Protein AF-A0A2G3JZL8-F1 (afdb_monomer)

Nearest PDB structures (foldseek):
  6v3k-assembly1_A-2  TM=7.988E-01  e=4.797E-02  Saccharolobus solfataricus P2
  6rwl-assembly1_A  TM=7.387E-01  e=5.810E-02  Simian immunodeficiency virus
  2x78-assembly1_B  TM=5.657E-01  e=4.797E-02  Human spumaretrovirus
  4bac-assembly1_A-2  TM=5.986E-01  e=9.087E-02  Human spumaretrovirus
  8cbr-assembly1_D  TM=4.842E-01  e=4.500E-02  Human immunodeficiency virus 1

Secondary structure (DSSP, 8-state):
----SS--S--------S-EEETTEEE----SS--EEEE---TTTTSHHHHHHHHHTTPEEEEPPTT--TTTHHHHHHHHHHIIIIISS---SSHHHHHHHHHHHHHHHHHT-TT----------

Radius of gyration: 17.76 Å; Cα contacts (8 Å, |Δi|>4): 94; chains: 1; bounding box: 37×41×42 Å

Structure (mmCIF, N/CA/C/O backbone):
data_AF-A0A2G3JZL8-F1
#
_entry.id   AF-A0A2G3JZL8-F1
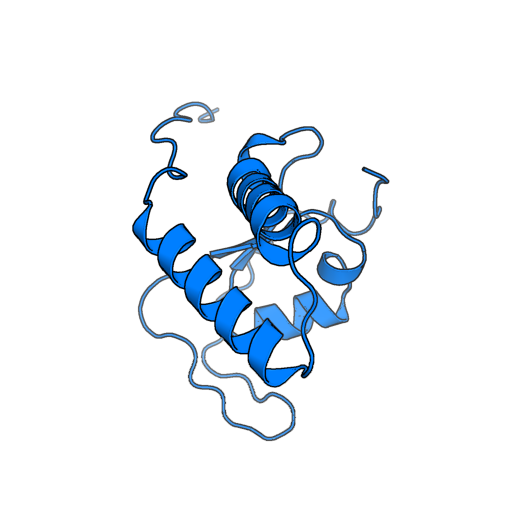#
loop_
_atom_site.group_PDB
_atom_site.id
_atom_site.type_symbol
_atom_site.label_atom_id
_atom_site.label_alt_id
_atom_site.label_comp_id
_atom_site.label_asym_id
_atom_site.label_entity_id
_atom_site.label_seq_id
_atom_site.pdbx_PDB_ins_code
_atom_site.Cartn_x
_atom_site.Cartn_y
_atom_site.Cartn_z
_atom_site.occupancy
_atom_site.B_iso_or_equiv
_atom_site.auth_seq_id
_atom_site.auth_comp_id
_atom_site.auth_asym_id
_atom_site.auth_atom_id
_atom_site.pdbx_PDB_model_num
ATOM 1 N N . MET A 1 1 ? -12.722 12.546 -4.531 1.00 49.38 1 MET A N 1
ATOM 2 C CA . MET A 1 1 ? -13.087 11.207 -4.020 1.00 49.38 1 MET A CA 1
ATOM 3 C C . MET A 1 1 ? -14.579 11.010 -4.214 1.00 49.38 1 MET A C 1
ATOM 5 O O . MET A 1 1 ? -15.342 11.813 -3.693 1.00 49.38 1 MET A O 1
ATOM 9 N N . ARG A 1 2 ? -14.989 10.046 -5.049 1.00 46.22 2 ARG A N 1
ATOM 10 C CA . ARG A 1 2 ? -16.411 9.730 -5.254 1.00 46.22 2 ARG A CA 1
ATOM 11 C C . ARG A 1 2 ? -16.897 8.918 -4.060 1.00 46.22 2 ARG A C 1
ATOM 13 O O . ARG A 1 2 ? -16.185 8.033 -3.601 1.00 46.22 2 ARG A O 1
ATOM 20 N N . ASP A 1 3 ? -18.064 9.284 -3.558 1.00 50.22 3 ASP A N 1
ATOM 21 C CA . ASP A 1 3 ? -18.696 8.649 -2.411 1.00 50.22 3 ASP A CA 1
ATOM 22 C C . ASP A 1 3 ? -19.063 7.207 -2.770 1.00 50.22 3 ASP A C 1
ATOM 24 O O . ASP A 1 3 ? -19.721 6.983 -3.788 1.00 50.22 3 ASP A O 1
ATOM 28 N N . CYS A 1 4 ? -18.603 6.222 -1.997 1.00 53.66 4 CYS A N 1
ATOM 29 C CA . CYS A 1 4 ? -18.964 4.832 -2.272 1.00 53.66 4 CYS A CA 1
ATOM 30 C C . CYS A 1 4 ? -20.371 4.490 -1.758 1.00 53.66 4 CYS A C 1
ATOM 32 O O . CYS A 1 4 ? -20.861 3.411 -2.071 1.00 53.66 4 CYS A O 1
ATOM 34 N N . GLY A 1 5 ? -21.011 5.355 -0.952 1.00 53.62 5 GLY A N 1
ATOM 35 C CA . GLY A 1 5 ? -22.341 5.131 -0.356 1.00 53.62 5 GLY A CA 1
ATOM 36 C C . GLY A 1 5 ? -22.441 3.931 0.605 1.00 53.62 5 GLY A C 1
ATOM 37 O O . GLY A 1 5 ? -23.437 3.780 1.301 1.00 53.62 5 GLY A O 1
ATOM 38 N N . LEU A 1 6 ? -21.409 3.083 0.667 1.00 54.06 6 LEU A N 1
ATOM 39 C CA . LEU A 1 6 ? -21.327 1.849 1.453 1.00 54.06 6 LEU A CA 1
ATOM 40 C C . LEU A 1 6 ? -20.612 2.027 2.805 1.00 54.06 6 LEU A C 1
ATOM 42 O O . LEU A 1 6 ? -20.569 1.085 3.598 1.00 54.06 6 LEU A O 1
ATOM 46 N N . CYS A 1 7 ? -20.017 3.197 3.064 1.00 51.91 7 CYS A N 1
ATOM 47 C CA . CYS A 1 7 ? -19.122 3.427 4.204 1.00 51.91 7 CYS A CA 1
ATOM 48 C C . CYS A 1 7 ? -19.727 4.221 5.376 1.00 51.91 7 CYS A C 1
ATOM 50 O O . CYS A 1 7 ? -19.045 4.360 6.385 1.00 51.91 7 CYS A O 1
ATOM 52 N N . ASP A 1 8 ? -20.973 4.705 5.291 1.00 50.75 8 ASP A N 1
ATOM 53 C CA . ASP A 1 8 ? -21.637 5.430 6.399 1.00 50.75 8 ASP A CA 1
ATOM 54 C C . ASP A 1 8 ? -22.219 4.503 7.486 1.00 50.75 8 ASP A C 1
ATOM 56 O O . ASP A 1 8 ? -22.862 4.954 8.433 1.00 50.75 8 ASP A O 1
ATOM 60 N N . VAL A 1 9 ? -21.969 3.194 7.395 1.00 42.69 9 VAL A N 1
ATOM 61 C CA . VAL A 1 9 ? -22.259 2.263 8.490 1.00 42.69 9 VAL A CA 1
ATOM 62 C C . VAL A 1 9 ? -21.215 2.442 9.590 1.00 42.69 9 VAL A C 1
ATOM 64 O O . VAL A 1 9 ? -20.041 2.120 9.407 1.00 42.69 9 VAL A O 1
ATOM 67 N N . GLY A 1 10 ? -21.674 3.018 10.703 1.00 39.41 10 GLY A N 1
ATOM 68 C CA . GLY A 1 10 ? -20.895 3.360 11.887 1.00 39.41 10 GLY A CA 1
ATOM 69 C C . GLY A 1 10 ? -20.017 2.231 12.421 1.00 39.41 10 GLY A C 1
ATOM 70 O O . GLY A 1 10 ? -20.219 1.061 12.102 1.00 39.41 10 GLY A O 1
ATOM 71 N N . SER A 1 11 ? -19.025 2.647 13.215 1.0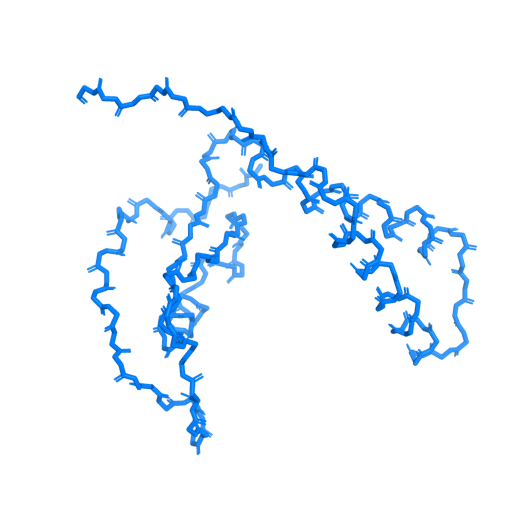0 41.59 11 SER A N 1
ATOM 72 C CA . SER A 1 11 ? -18.090 1.841 14.004 1.00 41.59 11 SER A CA 1
ATOM 73 C C . SER A 1 11 ? -18.431 0.353 14.023 1.00 41.59 11 SER A C 1
ATOM 75 O O . SER A 1 11 ? -19.343 -0.078 14.725 1.00 41.59 11 SER A O 1
ATOM 77 N N . ASN A 1 12 ? -17.683 -0.431 13.243 1.00 42.00 12 ASN A N 1
ATOM 78 C CA . ASN A 1 12 ? -17.701 -1.883 13.346 1.00 42.00 12 ASN A CA 1
ATOM 79 C C . ASN A 1 12 ? -17.118 -2.258 14.716 1.00 42.00 12 ASN A C 1
ATOM 81 O O . ASN A 1 12 ? -15.926 -2.528 14.841 1.00 42.00 12 ASN A O 1
ATOM 85 N N . ASP A 1 13 ? -17.975 -2.293 15.731 1.00 37.91 13 ASP A N 1
ATOM 86 C CA . ASP A 1 13 ? -17.714 -2.845 17.062 1.00 37.91 13 ASP A CA 1
ATOM 87 C C . ASP A 1 13 ? -17.760 -4.388 16.995 1.00 37.91 13 ASP A C 1
ATOM 89 O O . ASP A 1 13 ? -18.420 -5.090 17.766 1.00 37.91 13 ASP A O 1
ATOM 93 N N . ALA A 1 14 ? -17.117 -4.938 15.959 1.00 40.16 14 ALA A N 1
ATOM 94 C CA . ALA A 1 14 ? -17.018 -6.365 15.736 1.00 40.16 14 ALA A CA 1
ATOM 95 C C . ALA A 1 14 ? -16.029 -6.910 16.764 1.00 40.16 14 ALA A C 1
ATOM 97 O O . ALA A 1 14 ? -14.817 -6.763 16.614 1.00 40.16 14 ALA A O 1
ATOM 98 N N . ARG A 1 15 ? -16.565 -7.515 17.830 1.00 39.66 15 ARG A N 1
ATOM 99 C CA . ARG A 1 15 ? -15.789 -8.291 18.803 1.00 39.66 15 ARG A CA 1
ATOM 100 C C . ARG A 1 15 ? -14.822 -9.196 18.043 1.00 39.66 15 ARG A C 1
ATOM 102 O O . ARG A 1 15 ? -15.262 -10.021 17.246 1.00 39.66 15 ARG A O 1
ATOM 109 N N . VAL A 1 16 ? -13.528 -9.008 18.300 1.00 45.66 16 VAL A N 1
ATOM 110 C CA . VAL A 1 16 ? -12.423 -9.801 17.756 1.00 45.66 16 VAL A CA 1
ATOM 111 C C . VAL A 1 16 ? -12.727 -11.283 17.980 1.00 45.66 16 VAL A C 1
ATOM 113 O O . VAL A 1 16 ? -12.623 -11.794 19.096 1.00 45.66 16 VAL A O 1
ATOM 116 N N . GLY A 1 17 ? -13.163 -11.961 16.919 1.00 45.09 17 GLY A N 1
ATOM 117 C CA . GLY A 1 17 ? -13.309 -13.407 16.891 1.00 45.09 17 GLY A CA 1
ATOM 118 C C . GLY A 1 17 ? -11.921 -14.025 16.819 1.00 45.09 17 GLY A C 1
ATOM 119 O O . GLY A 1 17 ? -11.181 -13.792 15.868 1.00 45.09 17 GLY A O 1
ATOM 120 N N . GLN A 1 18 ? -11.550 -14.768 17.857 1.00 48.94 18 GLN A N 1
ATOM 121 C CA . GLN A 1 18 ? -10.324 -15.556 17.885 1.00 48.94 18 GLN A CA 1
ATOM 122 C C . GLN A 1 18 ? -10.518 -16.745 16.933 1.00 48.94 18 GLN A C 1
ATOM 124 O O . GLN A 1 18 ? -11.461 -17.508 17.117 1.00 48.94 18 GLN A O 1
ATOM 129 N N . SER A 1 19 ? -9.635 -16.901 15.945 1.00 49.88 19 SER A N 1
ATOM 130 C CA . SER A 1 19 ? -9.640 -17.933 14.889 1.00 49.88 19 SER A CA 1
ATOM 131 C C . SER A 1 19 ? -10.690 -17.773 13.771 1.00 49.88 19 SER A C 1
ATOM 133 O O . SER A 1 19 ? -11.897 -17.724 13.998 1.00 49.88 19 SER A O 1
ATOM 135 N N . GLY A 1 20 ? -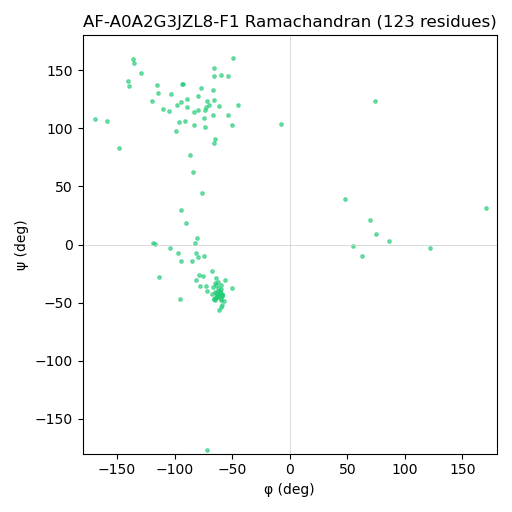10.198 -17.724 12.529 1.00 50.03 20 GLY A N 1
ATOM 136 C CA . GLY A 1 20 ? -10.984 -17.747 11.299 1.00 50.03 20 GLY A CA 1
ATOM 137 C C . GLY A 1 20 ? -10.283 -18.612 10.251 1.00 50.03 20 GLY A C 1
ATOM 138 O O . GLY A 1 20 ? -9.057 -18.606 10.151 1.00 50.03 20 GLY A O 1
ATOM 139 N N . VAL A 1 21 ? -11.054 -19.385 9.487 1.00 45.22 21 VAL A N 1
ATOM 140 C CA . VAL A 1 21 ? -10.547 -20.234 8.398 1.00 45.22 21 VAL A CA 1
ATOM 141 C C . VAL A 1 21 ? -10.747 -19.495 7.077 1.00 45.22 21 VAL A C 1
ATOM 143 O O . VAL A 1 21 ? -11.886 -19.205 6.711 1.00 45.22 21 VAL A O 1
ATOM 146 N N . VAL A 1 22 ? -9.662 -19.219 6.347 1.00 50.69 22 VAL A N 1
ATOM 147 C CA . VAL A 1 22 ? -9.710 -18.610 5.005 1.00 50.69 22 VAL A CA 1
ATOM 148 C C . VAL A 1 22 ? -9.290 -19.666 3.989 1.00 50.69 22 VAL A C 1
ATOM 150 O O . VAL A 1 22 ? -8.171 -20.167 4.053 1.00 50.69 22 VAL A O 1
ATOM 153 N N . GLU A 1 23 ? -10.194 -20.045 3.079 1.00 48.47 23 GLU A N 1
ATOM 154 C CA . GLU A 1 23 ? -9.923 -21.019 2.000 1.00 48.47 23 GLU A CA 1
ATOM 155 C C . GLU A 1 23 ? -9.231 -22.317 2.479 1.00 48.47 23 GLU A C 1
ATOM 157 O O . GLU A 1 23 ? -8.331 -22.850 1.830 1.00 48.47 23 GLU A O 1
ATOM 162 N N . GLY A 1 24 ? -9.624 -22.828 3.652 1.00 47.69 24 GLY A N 1
ATOM 163 C CA . GLY A 1 24 ? -9.085 -24.075 4.209 1.00 47.69 24 GLY A CA 1
ATOM 164 C C . GLY A 1 24 ? -7.669 -23.979 4.792 1.00 47.69 24 GLY A C 1
ATOM 165 O O . GLY A 1 24 ? -7.093 -25.011 5.129 1.00 47.69 24 GLY A O 1
ATOM 166 N N . ARG A 1 25 ? -7.102 -22.774 4.933 1.00 48.72 25 ARG A N 1
ATOM 167 C CA . ARG A 1 25 ? -5.850 -22.538 5.664 1.00 48.72 25 ARG A CA 1
ATOM 168 C C . ARG A 1 25 ? -6.146 -21.937 7.032 1.00 48.72 25 ARG A C 1
ATOM 170 O O . ARG A 1 25 ? -6.889 -20.962 7.148 1.00 48.72 25 ARG A O 1
ATOM 177 N N . GLU A 1 26 ? -5.560 -22.537 8.062 1.00 51.59 26 GLU A N 1
ATOM 178 C CA . GLU A 1 26 ? -5.563 -21.989 9.413 1.00 51.59 26 GLU A CA 1
ATOM 179 C C . GLU A 1 26 ? -4.666 -20.752 9.429 1.00 51.59 26 GLU A C 1
ATOM 181 O O . GLU A 1 26 ? -3.490 -20.809 9.064 1.00 51.59 26 GLU A O 1
ATOM 186 N N . VAL A 1 27 ? -5.249 -19.612 9.777 1.00 53.88 27 VAL A N 1
ATOM 187 C CA . VAL A 1 27 ? -4.517 -18.359 9.893 1.00 53.88 27 VAL A CA 1
ATOM 188 C C . VAL A 1 27 ? -4.336 -18.065 11.374 1.00 53.88 27 VAL A C 1
ATOM 190 O O . VAL A 1 27 ? -5.306 -17.797 12.083 1.00 53.88 27 VAL A O 1
ATOM 193 N N . GLU A 1 28 ? -3.087 -18.066 11.839 1.00 53.28 28 GLU A N 1
ATOM 194 C CA . GLU A 1 28 ? -2.762 -17.522 13.156 1.00 53.28 28 GLU A CA 1
ATOM 195 C C . GLU A 1 28 ? -2.997 -16.006 13.153 1.00 53.28 28 GLU A C 1
ATOM 197 O O . GLU A 1 28 ? -2.297 -15.233 12.498 1.00 53.28 28 GLU A O 1
ATOM 202 N N . THR A 1 29 ? -4.014 -15.570 13.892 1.00 54.69 29 THR A N 1
ATOM 203 C CA . THR A 1 29 ? -4.289 -14.151 14.134 1.00 54.69 29 THR A CA 1
ATOM 204 C C . THR A 1 29 ? -3.170 -13.550 14.982 1.00 54.69 29 THR A C 1
ATOM 206 O O . THR A 1 29 ? -2.806 -14.130 16.010 1.00 54.69 29 THR A O 1
ATOM 209 N N . ALA A 1 30 ? -2.649 -12.383 14.591 1.00 54.38 30 ALA A N 1
ATOM 210 C CA . ALA A 1 30 ? -1.599 -11.683 15.328 1.00 54.38 30 ALA A CA 1
ATOM 211 C C . ALA A 1 30 ? -2.010 -11.476 16.798 1.00 54.38 30 ALA A C 1
ATOM 213 O O . ALA A 1 30 ? -2.944 -10.742 17.118 1.00 54.38 30 ALA A O 1
ATOM 214 N N . LYS A 1 31 ? -1.320 -12.168 17.706 1.00 45.44 31 LYS A N 1
ATOM 215 C CA . LYS A 1 31 ? -1.613 -12.166 19.139 1.00 45.44 31 LYS A CA 1
ATOM 216 C C . LYS A 1 31 ? -0.952 -10.938 19.779 1.00 45.44 31 LYS A C 1
ATOM 218 O O . LYS A 1 31 ? 0.271 -10.875 19.837 1.00 45.44 31 LYS A O 1
ATOM 223 N N . GLY A 1 32 ? -1.742 -9.988 20.288 1.00 49.12 32 GLY A N 1
ATOM 224 C CA . GLY A 1 32 ? -1.274 -9.049 21.325 1.00 49.12 32 GLY A CA 1
ATOM 225 C C . GLY A 1 32 ? -1.326 -7.543 21.045 1.00 49.12 32 GLY A C 1
ATOM 226 O O . GLY A 1 32 ? -1.048 -6.776 21.959 1.00 49.12 32 GLY A O 1
ATOM 227 N N . ALA A 1 33 ? -1.732 -7.086 19.864 1.00 55.25 33 ALA A N 1
ATOM 228 C CA . ALA A 1 33 ? -2.052 -5.676 19.633 1.00 55.25 33 ALA A CA 1
ATOM 229 C C . ALA A 1 33 ? -3.296 -5.596 18.753 1.00 55.25 33 ALA A C 1
ATOM 231 O O . ALA A 1 33 ? -3.410 -6.348 17.787 1.00 55.25 33 ALA A O 1
ATOM 232 N N . GLU A 1 34 ? -4.236 -4.715 19.087 1.00 73.06 34 GLU A N 1
ATOM 233 C CA . GLU A 1 34 ? -5.386 -4.439 18.229 1.00 73.06 34 GLU A CA 1
ATOM 234 C C . GLU A 1 34 ? -4.877 -3.791 16.931 1.00 73.06 34 GLU A C 1
ATOM 236 O O . GLU A 1 34 ? -4.673 -2.579 16.860 1.00 73.06 34 GLU A O 1
ATOM 241 N N . LEU A 1 35 ? -4.576 -4.614 15.922 1.00 81.06 35 LEU A N 1
ATOM 242 C CA . LEU A 1 35 ? -4.002 -4.147 14.668 1.00 81.06 35 LEU A CA 1
ATOM 243 C C . LEU A 1 35 ? -5.080 -3.409 13.872 1.00 81.06 35 LEU A C 1
ATOM 245 O O . LEU A 1 35 ? -6.110 -3.976 13.492 1.00 81.06 35 LEU A O 1
ATOM 249 N N . ILE A 1 36 ? -4.827 -2.125 13.627 1.00 84.19 36 ILE A N 1
ATOM 250 C CA . ILE A 1 36 ? -5.703 -1.270 12.834 1.00 84.19 36 ILE A CA 1
ATOM 251 C C . ILE A 1 36 ? -5.196 -1.263 11.395 1.00 84.19 36 ILE A C 1
ATOM 253 O O . ILE A 1 36 ? -4.064 -0.864 11.126 1.00 84.19 36 ILE A O 1
ATOM 257 N N . LEU A 1 37 ? -6.058 -1.661 10.464 1.00 85.50 37 LEU A N 1
ATOM 258 C CA . LEU A 1 37 ? -5.834 -1.491 9.037 1.00 85.50 37 LEU A CA 1
ATOM 259 C C . LEU A 1 37 ? -6.441 -0.159 8.603 1.00 85.50 37 LEU A C 1
ATOM 261 O O . LEU A 1 37 ? -7.664 -0.038 8.518 1.00 85.50 37 LEU A O 1
ATOM 265 N N . HIS A 1 38 ? -5.593 0.833 8.339 1.00 86.62 38 HIS A N 1
ATOM 266 C CA . HIS A 1 38 ? -6.042 2.110 7.799 1.00 86.62 38 HIS A CA 1
ATOM 267 C C . HIS A 1 38 ? -6.062 2.073 6.263 1.00 86.62 38 HIS A C 1
ATOM 269 O O . HIS A 1 38 ? -5.049 1.746 5.645 1.00 86.62 38 HIS A O 1
ATOM 275 N N . SER A 1 39 ? -7.200 2.392 5.644 1.00 84.12 39 SER A N 1
ATOM 276 C CA . SER A 1 39 ? -7.342 2.467 4.183 1.00 84.12 39 SER A CA 1
ATOM 277 C C . SER A 1 39 ? -8.121 3.706 3.752 1.00 84.12 39 SER A C 1
ATOM 279 O O . SER A 1 39 ? -8.911 4.261 4.514 1.00 84.12 39 SER A O 1
ATOM 281 N N . ASP A 1 40 ? -7.971 4.105 2.492 1.00 81.88 40 ASP A N 1
ATOM 282 C CA . ASP A 1 40 ? -8.875 5.087 1.899 1.00 81.88 40 ASP A CA 1
ATOM 283 C C . ASP A 1 40 ? -10.277 4.481 1.640 1.00 81.88 40 ASP A C 1
ATOM 285 O O . ASP A 1 40 ? -10.572 3.327 1.978 1.00 81.88 40 ASP A O 1
ATOM 289 N N . ARG A 1 41 ? -11.164 5.283 1.036 1.00 82.31 41 ARG A N 1
ATOM 290 C CA . ARG A 1 41 ? -12.529 4.882 0.645 1.00 82.31 41 ARG A CA 1
ATOM 291 C C . ARG A 1 41 ? -12.631 4.407 -0.809 1.00 82.31 41 ARG A C 1
ATOM 293 O O . ARG A 1 41 ? -13.655 4.605 -1.466 1.00 82.31 41 ARG A O 1
ATOM 300 N N . GLY A 1 42 ? -11.562 3.834 -1.356 1.00 82.75 42 GLY A N 1
ATOM 301 C CA . GLY A 1 42 ? -11.587 3.218 -2.676 1.00 82.75 42 GLY A CA 1
ATOM 302 C C . GLY A 1 42 ? -12.609 2.079 -2.740 1.00 82.75 42 GLY A C 1
ATOM 303 O O . GLY A 1 42 ? -12.807 1.342 -1.776 1.00 82.75 42 GLY A O 1
ATOM 304 N N . SER A 1 43 ? -13.250 1.890 -3.897 1.00 85.88 43 SER A N 1
ATOM 305 C CA . SER A 1 43 ? -14.303 0.875 -4.079 1.00 85.88 43 SER A CA 1
ATOM 306 C C . SER A 1 43 ? -13.857 -0.550 -3.725 1.00 85.88 43 SER A C 1
ATOM 308 O O . SER A 1 43 ? -14.667 -1.343 -3.250 1.00 85.88 43 SER A O 1
ATOM 310 N N . GLN A 1 44 ? -12.572 -0.866 -3.910 1.00 87.56 44 GLN A N 1
ATOM 311 C CA . GLN A 1 44 ? -11.984 -2.148 -3.518 1.00 87.56 44 GLN A CA 1
ATOM 312 C C . GLN A 1 44 ? -12.015 -2.340 -1.995 1.00 87.56 44 GLN A C 1
ATOM 314 O O . GLN A 1 44 ? -12.490 -3.371 -1.517 1.00 87.56 44 GLN A O 1
ATOM 319 N N . TYR A 1 45 ? -11.589 -1.326 -1.238 1.00 85.69 45 TYR A N 1
ATOM 320 C CA . TYR A 1 45 ? -11.515 -1.363 0.225 1.00 85.69 45 TYR A CA 1
ATOM 321 C C . TYR A 1 45 ? -12.887 -1.231 0.894 1.00 85.69 45 TYR A C 1
ATOM 323 O O . TYR A 1 45 ? -13.116 -1.777 1.971 1.00 85.69 45 TYR A O 1
ATOM 331 N N . CYS A 1 46 ? -13.838 -0.571 0.231 1.00 84.44 46 CYS A N 1
ATOM 332 C CA . CYS A 1 46 ? -15.225 -0.488 0.688 1.00 84.44 46 CYS A CA 1
ATOM 333 C C . CYS A 1 46 ? -16.071 -1.722 0.334 1.00 84.44 46 CYS A C 1
ATOM 335 O O . CYS A 1 46 ? -17.215 -1.819 0.782 1.00 84.44 46 CYS A O 1
ATOM 337 N N . SER A 1 47 ? -15.546 -2.662 -0.458 1.00 86.94 47 SER A N 1
ATOM 338 C CA . SER A 1 47 ? -16.295 -3.854 -0.860 1.00 86.94 47 SER A CA 1
ATOM 339 C C . SER A 1 47 ? -16.609 -4.768 0.332 1.00 86.94 47 SER A C 1
ATOM 341 O O . SER A 1 47 ? -15.811 -4.922 1.261 1.00 86.94 47 SER A O 1
ATOM 343 N N . GLN A 1 48 ? -17.777 -5.416 0.298 1.00 86.69 48 GLN A N 1
ATOM 344 C CA . GLN A 1 48 ? -18.187 -6.354 1.350 1.00 86.69 48 GLN A CA 1
ATOM 345 C C . GLN A 1 48 ? -17.213 -7.531 1.474 1.00 86.69 48 GLN A C 1
ATOM 347 O O . GLN A 1 48 ? -16.855 -7.904 2.587 1.00 86.69 48 GLN A O 1
ATOM 352 N N . GLY A 1 49 ? -16.742 -8.068 0.342 1.00 88.75 49 GLY A N 1
ATOM 353 C CA . GLY A 1 49 ? -15.781 -9.173 0.322 1.00 88.75 49 GLY A CA 1
ATOM 354 C C . GLY A 1 49 ? -14.465 -8.816 1.012 1.00 88.75 49 GLY A C 1
ATOM 355 O O . GLY A 1 49 ? -13.975 -9.589 1.830 1.00 88.75 49 GLY A O 1
ATOM 356 N N . TYR A 1 50 ? -13.936 -7.613 0.766 1.00 86.62 50 TYR A N 1
ATOM 357 C CA . TYR A 1 50 ? -12.725 -7.145 1.437 1.00 86.62 50 TYR A CA 1
ATOM 358 C C . TYR A 1 50 ? -12.934 -6.964 2.945 1.00 86.62 50 TYR A C 1
ATOM 360 O O . TYR A 1 50 ? -12.135 -7.444 3.743 1.00 86.62 50 TYR A O 1
ATOM 368 N N . ARG A 1 51 ? -14.039 -6.332 3.361 1.00 85.25 51 ARG A N 1
ATOM 369 C CA . ARG A 1 51 ? -14.352 -6.146 4.789 1.00 85.25 51 ARG A CA 1
ATOM 370 C C . ARG A 1 51 ? -14.539 -7.476 5.519 1.00 85.25 51 ARG A C 1
ATOM 372 O O . ARG A 1 51 ? -14.066 -7.613 6.644 1.00 85.25 51 ARG A O 1
ATOM 379 N N . ALA A 1 52 ? -15.200 -8.443 4.882 1.00 85.81 52 ALA A N 1
ATOM 380 C CA . ALA A 1 52 ? -15.374 -9.786 5.423 1.00 85.81 52 ALA A CA 1
ATOM 381 C C . ALA A 1 52 ? -14.025 -10.495 5.591 1.00 85.81 52 ALA A C 1
ATOM 383 O O . ALA A 1 52 ? -13.766 -11.052 6.653 1.00 85.81 52 ALA A O 1
ATOM 384 N N . LEU A 1 53 ? -13.149 -10.409 4.586 1.00 87.00 53 LEU A N 1
ATOM 385 C CA . LEU A 1 53 ? -11.801 -10.967 4.652 1.00 87.00 53 LEU A CA 1
ATOM 386 C C . LEU A 1 53 ? -11.015 -10.365 5.822 1.00 87.00 53 LEU A C 1
ATOM 388 O O . LEU A 1 53 ? -10.518 -11.093 6.668 1.00 87.00 53 LEU A O 1
ATOM 392 N N . VAL A 1 54 ? -10.953 -9.038 5.923 1.00 86.56 54 VAL A N 1
ATOM 393 C CA . VAL A 1 54 ? -10.185 -8.354 6.976 1.00 86.56 54 VAL A CA 1
ATOM 394 C C . VAL A 1 54 ? -10.712 -8.684 8.381 1.00 86.56 54 VAL A C 1
ATOM 396 O O . VAL A 1 54 ? -9.919 -8.893 9.301 1.00 86.56 54 VAL A O 1
ATOM 399 N N . ALA A 1 55 ? -12.032 -8.815 8.540 1.00 82.81 55 ALA A N 1
ATOM 400 C CA . ALA A 1 55 ? -12.641 -9.252 9.795 1.00 82.81 55 ALA A CA 1
ATOM 401 C C . ALA A 1 55 ? -12.255 -10.695 10.172 1.00 82.81 55 ALA A C 1
ATOM 403 O O . ALA A 1 55 ? -12.049 -10.970 11.352 1.00 82.81 55 ALA A O 1
ATOM 404 N N . GLN A 1 56 ? -12.095 -11.600 9.196 1.00 84.31 56 GLN A N 1
ATOM 405 C CA . GLN A 1 56 ? -11.625 -12.974 9.443 1.00 84.31 56 GLN A CA 1
ATOM 406 C C . GLN A 1 56 ? -10.191 -13.015 9.990 1.00 84.31 56 GLN A C 1
ATOM 408 O O . GLN A 1 56 ? -9.861 -13.917 10.753 1.00 84.31 56 GLN A O 1
ATOM 413 N N . PHE A 1 57 ? -9.357 -12.024 9.657 1.00 83.62 57 PHE A N 1
ATOM 414 C CA . PHE A 1 57 ? -8.012 -11.864 10.225 1.00 83.62 57 PHE A CA 1
ATOM 415 C C . PHE A 1 57 ? -8.005 -11.167 11.599 1.00 83.62 57 PHE A C 1
ATOM 417 O O . PHE A 1 57 ? -6.934 -10.939 12.161 1.00 83.62 57 PHE A O 1
ATOM 424 N N . GLY A 1 58 ? -9.172 -10.806 12.148 1.00 82.06 58 GLY A N 1
ATOM 425 C CA . GLY A 1 58 ? -9.282 -10.107 13.433 1.00 82.06 58 GLY A CA 1
ATOM 426 C C . GLY A 1 58 ? -8.779 -8.660 13.398 1.00 82.06 58 GLY A C 1
ATOM 427 O O . GLY A 1 58 ? -8.429 -8.107 14.437 1.00 82.06 58 GLY A O 1
ATOM 428 N N . LEU A 1 59 ? -8.715 -8.047 12.213 1.00 83.94 59 LEU A N 1
ATOM 429 C CA . LEU A 1 59 ? -8.203 -6.691 12.026 1.00 83.94 59 LEU A CA 1
ATOM 430 C C . LEU A 1 59 ? -9.330 -5.660 12.092 1.00 83.94 59 LEU A C 1
ATOM 432 O O . LEU A 1 59 ? -10.392 -5.836 11.485 1.00 83.94 59 LEU A O 1
ATOM 436 N N . ARG A 1 60 ? -9.076 -4.531 12.760 1.00 82.12 60 ARG A N 1
ATOM 437 C CA . ARG A 1 60 ? -10.021 -3.409 12.783 1.00 82.12 60 ARG A CA 1
ATOM 438 C C . ARG A 1 60 ? -9.747 -2.480 11.608 1.00 82.12 60 ARG A C 1
ATOM 440 O O . ARG A 1 60 ? -8.679 -1.883 11.524 1.00 82.12 60 ARG A O 1
ATOM 447 N N . VAL A 1 61 ? -10.716 -2.321 10.710 1.00 82.00 61 VAL A N 1
ATOM 448 C CA . VAL A 1 61 ? -10.602 -1.363 9.601 1.00 82.00 61 VAL A CA 1
ATOM 449 C C . VAL A 1 61 ? -10.921 0.044 10.095 1.00 82.00 61 VAL A C 1
ATOM 451 O O . VAL A 1 61 ? -11.982 0.274 10.672 1.00 82.00 61 VAL A O 1
ATOM 454 N N . SER A 1 62 ? -10.024 0.987 9.821 1.00 82.62 62 SER A N 1
ATOM 455 C CA . SER A 1 62 ? -10.260 2.425 9.942 1.00 82.62 62 SER A CA 1
ATOM 456 C C . SER A 1 62 ? -10.189 3.036 8.546 1.00 82.62 62 SER A C 1
ATOM 458 O O . SER A 1 62 ? -9.261 2.748 7.796 1.00 82.62 62 SER A O 1
ATOM 460 N N . MET A 1 63 ? -11.178 3.843 8.167 1.00 82.56 63 MET A N 1
ATOM 461 C CA . MET A 1 63 ? -11.175 4.534 6.876 1.00 82.56 63 MET A CA 1
ATOM 462 C C . MET A 1 63 ? -11.103 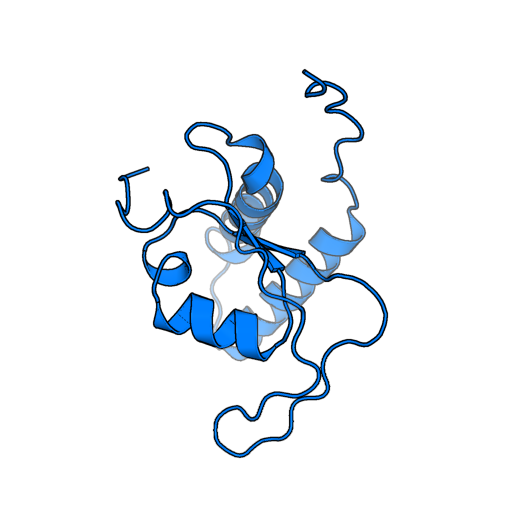6.037 7.088 1.00 82.56 63 MET A C 1
ATOM 464 O O . MET A 1 63 ? -11.828 6.562 7.938 1.00 82.56 63 MET A O 1
ATOM 468 N N . SER A 1 64 ? -10.288 6.728 6.286 1.00 71.38 64 SER A N 1
ATOM 469 C CA . SER A 1 64 ? -10.123 8.183 6.391 1.00 71.38 64 SER A CA 1
ATOM 470 C C . SER A 1 64 ? -11.477 8.900 6.322 1.00 71.38 64 SER A C 1
ATOM 472 O O . SER A 1 64 ? -12.409 8.476 5.613 1.00 71.38 64 SER A O 1
ATOM 474 N N . ARG A 1 65 ? -11.618 9.999 7.070 1.00 68.81 65 ARG A N 1
ATOM 475 C CA . ARG A 1 65 ? -12.817 10.845 6.996 1.00 68.81 65 ARG A CA 1
ATOM 476 C C . ARG A 1 65 ? -12.905 11.505 5.625 1.00 68.81 65 ARG A C 1
ATOM 478 O O . ARG A 1 65 ? -11.909 11.765 4.953 1.00 68.81 65 ARG A O 1
ATOM 485 N N . ARG A 1 66 ? -14.129 11.802 5.188 1.00 64.88 66 ARG A N 1
ATOM 486 C CA . ARG A 1 66 ? -14.331 12.553 3.948 1.00 64.88 66 ARG A CA 1
ATOM 487 C C . ARG A 1 66 ? -13.675 13.931 4.094 1.00 64.88 66 ARG A C 1
ATOM 489 O O . ARG A 1 66 ? -14.074 14.702 4.956 1.00 64.88 66 ARG A O 1
ATOM 496 N N . GLY A 1 67 ? -12.703 14.224 3.232 1.00 62.38 67 GLY A N 1
ATOM 497 C CA . GLY A 1 67 ? -11.969 15.493 3.250 1.00 62.38 67 GLY A CA 1
ATOM 498 C C . GLY A 1 67 ? -10.763 15.530 4.193 1.00 62.38 67 GLY A C 1
ATOM 499 O O . GLY A 1 67 ? -10.123 16.572 4.266 1.00 62.38 67 GLY A O 1
ATOM 500 N N . ASP A 1 68 ? -10.429 14.423 4.861 1.00 66.94 68 ASP A N 1
ATOM 501 C CA . ASP A 1 68 ? -9.220 14.312 5.677 1.00 66.94 68 ASP A CA 1
ATOM 502 C C . ASP A 1 68 ? -8.119 13.597 4.884 1.00 66.94 68 ASP A C 1
ATOM 504 O O . ASP A 1 68 ? -8.120 12.374 4.735 1.00 66.94 68 ASP A O 1
ATOM 508 N N . CYS A 1 69 ? -7.223 14.381 4.283 1.00 69.00 69 CYS A N 1
ATOM 509 C CA . CYS A 1 69 ? -6.101 13.863 3.500 1.00 69.00 69 CYS A CA 1
ATOM 510 C C . CYS A 1 69 ? -4.884 13.502 4.359 1.00 69.00 69 CYS A C 1
ATOM 512 O O . CYS A 1 69 ? -3.991 12.811 3.869 1.00 69.00 69 CYS A O 1
ATOM 514 N N . TYR A 1 70 ? -4.835 13.935 5.623 1.00 71.94 70 TYR A N 1
ATOM 515 C CA . TYR A 1 70 ? -3.670 13.717 6.481 1.00 71.94 70 TYR A CA 1
ATOM 516 C C . TYR A 1 70 ? -3.477 12.239 6.806 1.00 71.94 70 TYR A C 1
ATOM 518 O O . TYR A 1 70 ? -2.351 11.748 6.793 1.00 71.94 70 TYR A O 1
ATOM 526 N N . ASP A 1 71 ? -4.583 11.527 6.990 1.00 75.06 71 ASP A N 1
ATOM 527 C CA . ASP A 1 71 ? -4.617 10.085 7.215 1.00 75.06 71 ASP A CA 1
ATOM 528 C C . ASP A 1 71 ? -3.999 9.275 6.054 1.00 75.06 71 ASP A C 1
ATOM 530 O O . ASP A 1 71 ? -3.343 8.255 6.269 1.00 75.06 71 ASP A O 1
ATOM 534 N N . ASN A 1 72 ? -4.169 9.742 4.810 1.00 79.50 72 ASN A N 1
ATOM 535 C CA . ASN A 1 72 ? -3.642 9.079 3.612 1.00 79.50 72 ASN A CA 1
ATOM 536 C C . ASN A 1 72 ? -2.269 9.619 3.176 1.00 79.50 72 ASN A C 1
ATOM 538 O O . ASN A 1 72 ? -1.572 8.976 2.387 1.00 79.50 72 ASN A O 1
ATOM 542 N N . ALA A 1 73 ? -1.848 10.773 3.702 1.00 82.69 73 ALA A N 1
ATOM 543 C CA . ALA A 1 73 ? -0.591 11.431 3.347 1.00 82.69 73 ALA A CA 1
ATOM 544 C C . ALA A 1 73 ? 0.652 10.512 3.396 1.00 82.69 73 ALA A C 1
ATOM 546 O O . ALA A 1 73 ? 1.503 10.633 2.504 1.00 82.69 73 ALA A O 1
ATOM 547 N N . PRO A 1 74 ? 0.786 9.561 4.349 1.00 84.00 74 PRO A N 1
ATOM 548 C CA . PRO A 1 74 ? 1.910 8.624 4.362 1.00 84.00 74 PRO A CA 1
ATOM 549 C C . PRO A 1 74 ? 1.946 7.728 3.121 1.00 84.00 74 PRO A C 1
ATOM 551 O O . PRO A 1 74 ? 2.992 7.562 2.487 1.00 84.00 74 PRO A O 1
ATOM 554 N N . MET A 1 75 ? 0.786 7.194 2.731 1.00 87.38 75 MET A N 1
ATOM 555 C CA . MET A 1 75 ? 0.669 6.350 1.547 1.00 87.38 75 MET A CA 1
ATOM 556 C C . MET A 1 75 ? 0.816 7.162 0.261 1.00 87.38 75 MET A C 1
ATOM 558 O O . MET A 1 75 ? 1.500 6.714 -0.659 1.00 87.38 75 MET A O 1
ATOM 562 N N . GLU A 1 76 ? 0.254 8.371 0.190 1.00 86.75 76 GLU A N 1
ATOM 563 C CA . GLU A 1 76 ? 0.440 9.269 -0.959 1.00 86.75 76 GLU A CA 1
ATOM 564 C C . GLU A 1 76 ? 1.916 9.605 -1.180 1.00 86.75 76 GLU A C 1
ATOM 566 O O . GLU A 1 76 ? 2.405 9.541 -2.311 1.00 86.75 76 GLU A O 1
ATOM 571 N N . SER A 1 77 ? 2.646 9.880 -0.098 1.00 88.94 77 SER A N 1
ATOM 572 C CA . SER A 1 77 ? 4.080 10.164 -0.146 1.00 88.94 77 SER A CA 1
ATOM 573 C C . SER A 1 77 ? 4.879 8.962 -0.644 1.00 88.94 77 SER A C 1
ATOM 575 O O . SER A 1 77 ? 5.726 9.109 -1.527 1.00 88.94 77 SER A O 1
ATOM 577 N N . PHE A 1 78 ? 4.577 7.759 -0.141 1.00 90.75 78 PHE A N 1
ATOM 578 C CA . PHE A 1 78 ? 5.192 6.522 -0.624 1.00 90.75 78 PHE A CA 1
ATOM 579 C C . PHE A 1 78 ? 4.979 6.333 -2.131 1.00 90.75 78 PHE A C 1
ATOM 581 O O . PHE A 1 78 ? 5.934 6.086 -2.871 1.00 90.75 78 PHE A O 1
ATOM 588 N N . TRP A 1 79 ? 3.743 6.496 -2.610 1.00 90.44 79 TRP A N 1
ATOM 589 C CA . TRP A 1 79 ? 3.432 6.374 -4.035 1.00 90.44 79 TRP A CA 1
ATOM 590 C C . TRP A 1 79 ? 4.098 7.460 -4.882 1.00 90.44 79 TRP A C 1
ATOM 592 O O . TRP A 1 79 ? 4.481 7.186 -6.023 1.00 90.44 79 TRP A O 1
ATOM 602 N N . GLY A 1 80 ? 4.264 8.667 -4.339 1.00 91.69 80 GLY A N 1
ATOM 603 C CA . GLY A 1 80 ? 5.044 9.738 -4.953 1.00 91.69 80 GLY A CA 1
ATOM 604 C C . GLY A 1 80 ? 6.504 9.331 -5.158 1.00 91.69 80 GLY A C 1
ATOM 605 O O . GLY A 1 80 ? 6.988 9.347 -6.292 1.00 91.69 80 GLY A O 1
ATOM 606 N N . SER A 1 81 ? 7.177 8.879 -4.094 1.00 91.81 81 SER A N 1
ATOM 607 C CA . SER A 1 81 ? 8.557 8.376 -4.164 1.00 91.81 81 SER A CA 1
ATOM 608 C C . SER A 1 81 ? 8.693 7.191 -5.115 1.00 91.81 81 SER A C 1
ATOM 610 O O . SER A 1 81 ? 9.603 7.172 -5.937 1.00 91.81 81 SER A O 1
ATOM 612 N N . LEU A 1 82 ? 7.765 6.231 -5.080 1.00 93.94 82 LEU A N 1
ATOM 613 C CA . LEU A 1 82 ? 7.795 5.067 -5.966 1.00 93.94 82 LEU A CA 1
ATOM 614 C C . LEU A 1 82 ? 7.733 5.472 -7.435 1.00 93.94 82 LEU A C 1
ATOM 616 O O . LEU A 1 82 ? 8.527 4.993 -8.248 1.00 93.94 82 LEU A O 1
ATOM 620 N N . LYS A 1 83 ? 6.804 6.362 -7.790 1.00 92.38 83 LYS A N 1
ATOM 621 C CA . LYS A 1 83 ? 6.662 6.815 -9.175 1.00 92.38 83 LYS A CA 1
ATOM 622 C C . LYS A 1 83 ? 7.888 7.596 -9.625 1.00 92.38 83 LYS A C 1
ATOM 624 O O . LYS A 1 83 ? 8.418 7.317 -10.699 1.00 92.38 83 LYS A O 1
ATOM 629 N N . HIS A 1 84 ? 8.351 8.526 -8.793 1.00 92.62 84 HIS A N 1
ATOM 630 C CA . HIS A 1 84 ? 9.511 9.351 -9.094 1.00 92.62 84 HIS A CA 1
ATOM 631 C C . HIS A 1 84 ? 10.769 8.493 -9.262 1.00 92.62 84 HIS A C 1
ATOM 633 O O . HIS A 1 84 ? 11.373 8.487 -10.326 1.00 92.62 84 HIS A O 1
ATOM 639 N N . GLU A 1 85 ? 11.124 7.687 -8.265 1.00 90.00 85 GLU A N 1
ATOM 640 C CA . GLU A 1 85 ? 12.400 6.969 -8.241 1.00 90.00 85 GLU A CA 1
ATOM 641 C C . GLU A 1 85 ? 12.422 5.720 -9.135 1.00 90.00 85 GLU A C 1
ATOM 643 O O . GLU A 1 85 ? 13.464 5.395 -9.713 1.00 90.00 85 GLU A O 1
ATOM 648 N N . LEU A 1 86 ? 11.303 4.989 -9.233 1.00 91.81 86 LEU A N 1
ATOM 649 C CA . LEU A 1 86 ? 11.280 3.652 -9.840 1.00 91.81 86 LEU A CA 1
ATOM 650 C C . LEU A 1 86 ? 10.481 3.563 -11.143 1.00 91.81 86 LEU A C 1
ATOM 652 O O . LEU A 1 86 ? 10.806 2.720 -11.974 1.00 91.81 86 LEU A O 1
ATOM 656 N N . VAL A 1 87 ? 9.458 4.397 -11.354 1.00 90.25 87 VAL A N 1
ATOM 657 C CA . VAL A 1 87 ? 8.607 4.302 -12.560 1.00 90.25 87 VAL A CA 1
ATOM 658 C C . VAL A 1 87 ? 9.067 5.259 -13.654 1.00 90.25 87 VAL A C 1
ATOM 660 O O . VAL A 1 87 ? 9.188 4.860 -14.808 1.00 90.25 87 VAL A O 1
ATOM 663 N N . HIS A 1 88 ? 9.332 6.522 -13.320 1.00 90.25 88 HIS A N 1
ATOM 664 C CA . HIS A 1 88 ? 9.654 7.540 -14.323 1.00 90.25 88 HIS A CA 1
ATOM 665 C C . HIS A 1 88 ? 11.1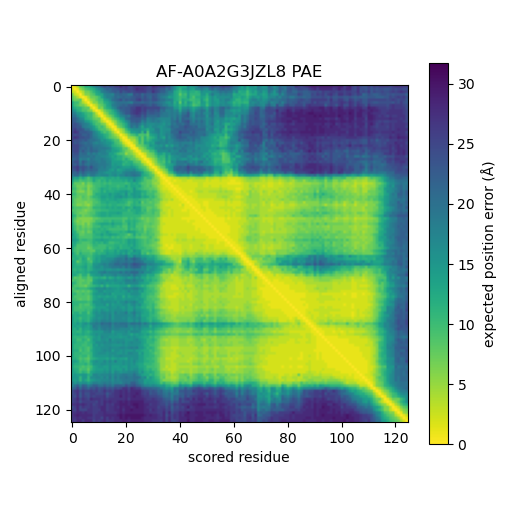01 7.471 -14.823 1.00 90.25 88 HIS A C 1
ATOM 667 O O . HIS A 1 88 ? 11.376 7.879 -15.951 1.00 90.25 88 HIS A O 1
ATOM 673 N N . HIS A 1 89 ? 12.022 6.942 -14.015 1.00 84.25 89 HIS A N 1
ATOM 674 C CA . HIS A 1 89 ? 13.462 7.004 -14.291 1.00 84.25 89 HIS A CA 1
ATOM 675 C C . HIS A 1 89 ? 14.134 5.639 -14.489 1.00 84.25 89 HIS A C 1
ATOM 677 O O . HIS A 1 89 ? 15.335 5.587 -14.751 1.00 84.25 89 HIS A O 1
ATOM 683 N N . ARG A 1 90 ? 13.390 4.526 -14.410 1.00 86.19 90 ARG A N 1
ATOM 684 C CA . ARG A 1 90 ? 13.937 3.178 -14.630 1.00 86.19 90 ARG A CA 1
ATOM 685 C C . ARG A 1 90 ? 13.120 2.372 -15.628 1.00 86.19 90 ARG A C 1
ATOM 687 O O . ARG A 1 90 ? 11.901 2.477 -15.705 1.00 86.19 90 ARG A O 1
ATOM 694 N N . ARG A 1 91 ? 13.819 1.514 -16.370 1.00 91.94 91 ARG A N 1
ATOM 695 C CA . ARG A 1 91 ? 13.231 0.454 -17.191 1.00 91.94 91 ARG A CA 1
ATOM 696 C C . ARG A 1 91 ? 13.763 -0.879 -16.699 1.00 91.94 91 ARG A C 1
ATOM 698 O O . ARG A 1 91 ? 14.972 -1.079 -16.673 1.00 91.94 91 ARG A O 1
ATOM 705 N N . TYR A 1 92 ? 12.853 -1.768 -16.334 1.00 94.19 92 TYR A N 1
ATOM 706 C CA . TYR A 1 92 ? 13.182 -3.098 -15.840 1.00 94.19 92 TYR A CA 1
ATOM 707 C C . TYR A 1 92 ? 13.167 -4.102 -16.980 1.00 94.19 92 TYR A C 1
ATOM 709 O O . TYR A 1 92 ? 12.267 -4.076 -17.822 1.00 94.19 92 TYR A O 1
ATOM 717 N N . ARG A 1 93 ? 14.149 -5.004 -17.004 1.00 94.62 93 ARG A N 1
ATOM 718 C CA . ARG A 1 93 ? 14.177 -6.098 -17.987 1.00 94.62 93 ARG A CA 1
ATOM 719 C C . ARG A 1 93 ? 13.277 -7.246 -17.564 1.00 94.62 93 ARG A C 1
ATOM 721 O O . ARG A 1 93 ? 12.736 -7.951 -18.408 1.00 94.62 93 ARG A O 1
ATOM 728 N N . THR A 1 94 ? 13.132 -7.438 -16.255 1.00 96.81 94 THR A N 1
ATOM 729 C CA . THR A 1 94 ? 12.330 -8.517 -15.682 1.00 96.81 94 THR A CA 1
ATOM 730 C C . THR A 1 94 ? 11.469 -8.014 -14.534 1.00 96.81 94 THR A C 1
ATOM 732 O O . THR A 1 94 ? 11.788 -7.031 -13.865 1.00 96.81 94 THR A O 1
ATOM 735 N N . ARG A 1 95 ? 10.378 -8.734 -14.271 1.00 95.88 95 ARG A N 1
ATOM 736 C CA . ARG A 1 95 ? 9.500 -8.464 -13.130 1.00 95.88 95 ARG A CA 1
ATOM 737 C C . ARG A 1 95 ? 10.243 -8.587 -11.796 1.00 95.88 95 ARG A C 1
ATOM 739 O O . ARG A 1 95 ? 10.062 -7.745 -10.926 1.00 95.88 95 ARG A O 1
ATOM 746 N N . THR A 1 96 ? 11.127 -9.574 -11.664 1.00 97.38 96 THR A N 1
ATOM 747 C CA . THR A 1 96 ? 11.929 -9.803 -10.453 1.00 97.38 96 THR A CA 1
ATOM 748 C C . THR A 1 96 ? 12.810 -8.603 -10.103 1.00 97.38 96 THR A C 1
ATOM 750 O O . THR A 1 96 ? 12.943 -8.248 -8.935 1.00 97.38 96 THR A O 1
ATOM 753 N N . GLU A 1 97 ? 13.382 -7.941 -11.110 1.00 95.44 97 GLU A N 1
ATOM 754 C CA . GLU A 1 97 ? 14.198 -6.735 -10.927 1.00 95.44 97 GLU A CA 1
ATOM 755 C C . GLU A 1 97 ? 13.368 -5.556 -10.380 1.00 95.44 97 GLU A C 1
ATOM 757 O O . GLU A 1 97 ? 13.805 -4.832 -9.476 1.00 95.44 97 GLU A O 1
ATOM 762 N N . ALA A 1 98 ? 12.141 -5.400 -10.889 1.00 95.50 98 ALA A N 1
ATOM 763 C CA . ALA A 1 98 ? 11.193 -4.403 -10.401 1.00 95.50 98 ALA A CA 1
ATOM 764 C C . ALA A 1 98 ? 10.764 -4.704 -8.958 1.00 95.50 98 ALA A C 1
ATOM 766 O O . ALA A 1 98 ? 10.815 -3.825 -8.100 1.00 95.50 98 ALA A O 1
ATOM 767 N N . GLU A 1 99 ? 10.413 -5.957 -8.663 1.00 95.94 99 GLU A N 1
ATOM 768 C CA . GLU A 1 99 ? 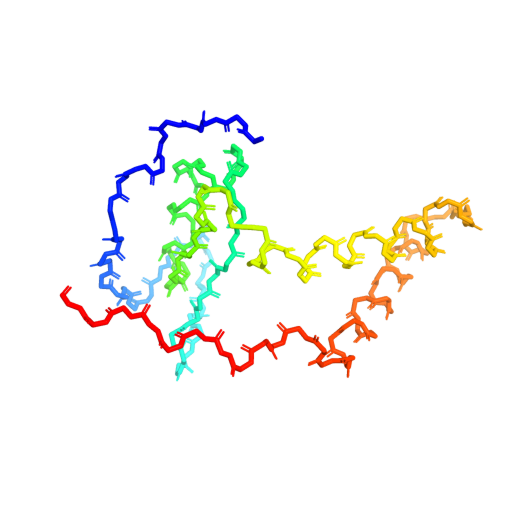10.019 -6.396 -7.321 1.00 95.94 99 GLU A CA 1
ATOM 769 C C . GLU A 1 99 ? 11.136 -6.184 -6.293 1.00 95.94 99 GLU A C 1
ATOM 771 O O . GLU A 1 99 ? 10.873 -5.688 -5.197 1.00 95.94 99 GLU A O 1
ATOM 776 N N . ALA A 1 100 ? 12.387 -6.493 -6.646 1.00 95.81 100 ALA A N 1
ATOM 777 C CA . ALA A 1 100 ? 13.536 -6.240 -5.781 1.00 95.81 100 ALA A CA 1
ATOM 778 C C . ALA A 1 100 ? 13.693 -4.742 -5.471 1.00 95.81 100 ALA A C 1
ATOM 780 O O . ALA A 1 100 ? 13.883 -4.364 -4.315 1.00 95.81 100 ALA A O 1
ATOM 781 N N . SER A 1 101 ? 13.545 -3.881 -6.482 1.00 94.69 101 SER A N 1
ATOM 782 C CA . SER A 1 101 ? 13.614 -2.426 -6.294 1.00 94.69 101 SER A CA 1
ATOM 783 C C . SER A 1 101 ? 12.482 -1.900 -5.407 1.00 94.69 101 SER A C 1
ATOM 785 O O . SER A 1 101 ? 12.728 -1.072 -4.531 1.00 94.69 101 SER A O 1
ATOM 787 N N . ILE A 1 102 ? 11.259 -2.406 -5.594 1.00 94.62 102 ILE A N 1
ATOM 788 C CA . ILE A 1 102 ? 10.097 -2.041 -4.774 1.00 94.62 102 ILE A CA 1
ATOM 789 C C . ILE A 1 102 ? 10.316 -2.457 -3.317 1.00 94.62 102 ILE A C 1
ATOM 791 O O . ILE A 1 102 ? 10.071 -1.651 -2.424 1.00 94.62 102 ILE A O 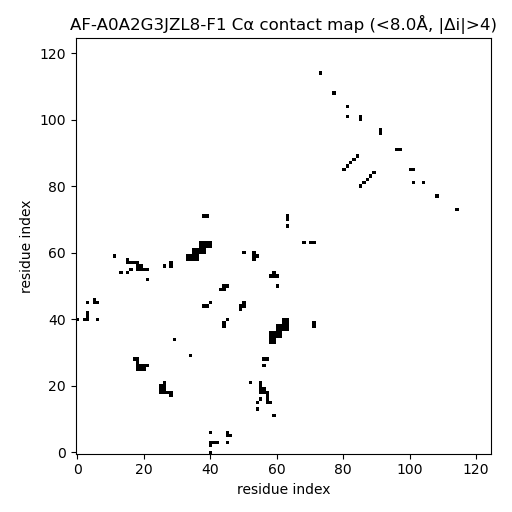1
ATOM 795 N N . ARG A 1 103 ? 10.828 -3.671 -3.057 1.00 94.25 103 ARG A N 1
ATOM 796 C CA . ARG A 1 103 ? 11.135 -4.130 -1.688 1.00 94.25 103 ARG A CA 1
ATOM 797 C C . ARG A 1 103 ? 12.147 -3.221 -0.997 1.00 94.25 103 ARG A C 1
ATOM 799 O O . ARG A 1 103 ? 11.944 -2.855 0.156 1.00 94.25 103 ARG A O 1
ATOM 806 N N . VAL A 1 104 ? 13.207 -2.830 -1.706 1.00 94.19 104 VAL A N 1
ATOM 807 C CA . VAL A 1 104 ? 14.224 -1.914 -1.167 1.00 94.19 104 VAL A CA 1
ATOM 808 C C . VAL A 1 104 ? 13.621 -0.546 -0.850 1.00 94.19 104 VAL A C 1
ATOM 810 O O . VAL A 1 104 ? 13.904 0.009 0.209 1.00 94.19 104 VAL A O 1
ATOM 813 N N . LEU A 1 105 ? 12.780 0.001 -1.732 1.00 91.81 105 LEU A N 1
ATOM 814 C CA . LEU A 1 105 ? 12.109 1.275 -1.475 1.00 91.81 105 LEU A CA 1
ATOM 815 C C . LEU A 1 105 ? 11.166 1.181 -0.269 1.00 91.81 105 LEU A C 1
ATOM 817 O O . LEU A 1 105 ? 11.213 2.046 0.598 1.00 91.81 105 LEU A O 1
ATOM 821 N N . ALA A 1 106 ? 10.362 0.118 -0.184 1.00 89.69 106 ALA A N 1
ATOM 822 C CA . ALA A 1 106 ? 9.442 -0.108 0.926 1.00 89.69 106 ALA A CA 1
ATOM 823 C C . ALA A 1 106 ? 10.172 -0.187 2.278 1.00 89.69 106 ALA A C 1
ATOM 825 O O . ALA A 1 106 ? 9.750 0.468 3.228 1.00 89.69 106 ALA A O 1
ATOM 826 N N . ALA A 1 107 ? 11.301 -0.902 2.347 1.00 89.12 107 ALA A N 1
ATOM 827 C CA . ALA A 1 107 ? 12.132 -0.956 3.552 1.00 89.12 107 ALA A CA 1
ATOM 828 C C . ALA A 1 107 ? 12.643 0.440 3.955 1.00 89.12 107 ALA A C 1
ATOM 830 O O . ALA A 1 107 ? 12.455 0.872 5.087 1.00 89.12 107 ALA A O 1
ATOM 831 N N . ARG A 1 108 ? 13.172 1.211 2.995 1.00 88.38 108 ARG A N 1
ATOM 832 C CA . ARG A 1 108 ? 13.641 2.590 3.239 1.00 88.38 108 ARG A CA 1
ATOM 833 C C . ARG A 1 108 ? 12.535 3.537 3.693 1.00 88.38 108 ARG A C 1
ATOM 835 O O . ARG A 1 108 ? 12.818 4.518 4.376 1.00 88.38 108 ARG A O 1
ATOM 842 N N . SER A 1 109 ? 11.306 3.321 3.232 1.00 84.50 109 SER A N 1
ATOM 843 C CA . SER A 1 109 ? 10.147 4.111 3.646 1.00 84.50 109 SER A CA 1
ATOM 844 C C . SER A 1 109 ? 9.719 3.780 5.074 1.00 84.50 109 SER A C 1
ATOM 846 O O . SER A 1 109 ? 9.343 4.697 5.797 1.00 84.50 109 SER A O 1
ATOM 848 N N . ALA A 1 110 ? 9.837 2.517 5.496 1.00 79.00 110 ALA A N 1
ATOM 849 C CA . ALA A 1 110 ? 9.579 2.102 6.875 1.00 79.00 110 ALA A CA 1
ATOM 850 C C . ALA A 1 110 ? 10.624 2.670 7.853 1.00 79.00 110 ALA A C 1
ATOM 852 O O . ALA A 1 110 ? 10.256 3.206 8.897 1.00 79.00 110 ALA A O 1
ATOM 853 N N . ASP A 1 111 ? 11.906 2.655 7.475 1.00 79.12 111 ASP A N 1
ATOM 854 C CA . ASP A 1 111 ? 13.004 3.166 8.311 1.00 79.12 111 ASP A CA 1
ATOM 855 C C . ASP A 1 111 ? 12.953 4.690 8.511 1.00 79.12 111 ASP A C 1
ATOM 857 O O . ASP A 1 111 ? 13.502 5.225 9.473 1.00 79.12 111 ASP A O 1
ATOM 861 N N . ARG A 1 112 ? 12.291 5.420 7.602 1.00 68.69 112 ARG A N 1
ATOM 862 C CA . ARG A 1 112 ? 12.269 6.889 7.617 1.00 68.69 112 ARG A CA 1
ATOM 863 C C . ARG A 1 112 ? 11.384 7.488 8.713 1.00 68.69 112 ARG A C 1
ATOM 865 O O . ARG A 1 112 ? 11.442 8.700 8.886 1.00 68.69 112 ARG A O 1
ATOM 872 N N . GLY A 1 113 ? 10.569 6.688 9.413 1.00 58.19 113 GLY A N 1
ATOM 873 C CA . GLY A 1 113 ? 9.850 7.044 10.653 1.00 58.19 113 GLY A CA 1
ATOM 874 C C . GLY A 1 113 ? 8.933 8.287 10.647 1.00 58.19 113 GLY A C 1
ATOM 875 O O . GLY A 1 113 ? 8.312 8.587 11.660 1.00 58.19 113 GLY A O 1
ATOM 876 N N . GLY A 1 114 ? 8.824 9.030 9.544 1.00 47.34 114 GLY A N 1
ATOM 877 C CA . GLY A 1 114 ? 8.384 10.431 9.545 1.00 47.34 114 GLY A CA 1
ATOM 878 C C . GLY A 1 114 ? 6.886 10.695 9.394 1.00 47.34 114 GLY A C 1
ATOM 879 O O . GLY A 1 114 ? 6.523 11.804 9.019 1.00 47.34 114 GLY A O 1
ATOM 880 N N . PHE A 1 115 ? 6.017 9.713 9.635 1.00 49.34 115 PHE A N 1
ATOM 881 C CA . PHE A 1 115 ? 4.579 9.842 9.348 1.00 49.34 115 PHE A CA 1
ATOM 882 C C . PHE A 1 115 ? 3.653 9.708 10.562 1.00 49.34 115 PHE A C 1
ATOM 884 O O . PHE A 1 115 ? 2.440 9.835 10.415 1.00 49.34 115 PHE A O 1
ATOM 891 N N . LEU A 1 116 ? 4.194 9.508 11.766 1.00 41.09 116 LEU A N 1
ATOM 892 C CA . LEU A 1 116 ? 3.415 9.656 12.994 1.00 41.09 116 LEU A CA 1
ATOM 893 C C . LEU A 1 116 ? 3.387 11.140 13.367 1.00 41.09 116 LEU A C 1
ATOM 895 O O . LEU A 1 116 ? 4.370 11.670 13.875 1.00 41.09 116 LEU A O 1
ATOM 899 N N . ASN A 1 117 ? 2.266 11.811 13.106 1.00 39.31 117 ASN A N 1
ATOM 900 C CA . ASN A 1 117 ? 1.986 13.114 13.701 1.00 39.31 117 ASN A CA 1
ATOM 901 C C . ASN A 1 117 ? 1.481 12.897 15.143 1.00 39.31 117 ASN A C 1
ATOM 903 O O . ASN A 1 117 ? 0.410 12.309 15.314 1.00 39.31 117 ASN A O 1
ATOM 907 N N . PRO A 1 118 ? 2.193 13.345 16.192 1.00 41.66 118 PRO A N 1
ATOM 908 C CA . PRO A 1 118 ? 1.710 13.268 17.564 1.00 41.66 118 PRO A CA 1
ATOM 909 C C . PRO A 1 118 ? 0.791 14.461 17.882 1.00 41.66 118 PRO A C 1
ATOM 911 O O . PRO A 1 118 ? 1.121 15.268 18.740 1.00 41.66 118 PRO A O 1
ATOM 914 N N . ALA A 1 119 ? -0.347 14.618 17.195 1.00 37.62 119 ALA A N 1
ATOM 915 C CA . ALA A 1 119 ? -1.395 15.560 17.615 1.00 37.62 119 ALA A CA 1
ATOM 916 C C . ALA A 1 119 ? -2.714 15.389 16.839 1.00 37.62 119 ALA A C 1
ATOM 918 O O . ALA A 1 119 ? -2.849 15.853 15.711 1.00 37.62 119 ALA A O 1
ATOM 919 N N . SER A 1 120 ? -3.735 14.854 17.509 1.00 35.09 120 SER A N 1
ATOM 920 C CA . SER A 1 120 ? -5.060 15.487 17.499 1.00 35.09 120 SER A CA 1
ATOM 921 C C . SER A 1 120 ? -5.755 15.223 18.841 1.00 35.09 120 SER A C 1
ATOM 923 O O . SER A 1 120 ? -6.510 14.262 18.982 1.00 35.09 120 SER A O 1
ATOM 925 N N . PRO A 1 121 ? -5.463 16.028 19.878 1.00 40.78 121 PRO A N 1
ATOM 926 C CA . PRO A 1 121 ? -6.218 16.017 21.116 1.00 40.78 121 PRO A CA 1
ATOM 927 C C . PRO A 1 121 ? -7.409 16.959 20.944 1.00 40.78 121 PRO A C 1
ATOM 929 O O . PRO A 1 121 ? -7.341 18.087 21.402 1.00 40.78 121 PRO A O 1
ATOM 932 N N . ASN A 1 122 ? -8.465 16.553 20.234 1.00 38.97 122 ASN A N 1
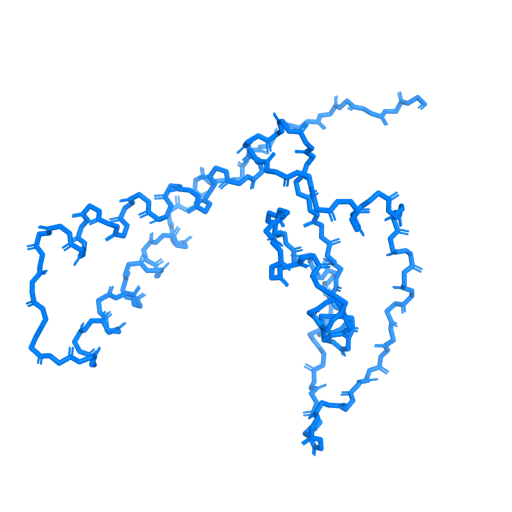ATOM 933 C CA . ASN A 1 122 ? -9.756 17.251 20.277 1.00 38.97 122 ASN A CA 1
ATOM 934 C C . ASN A 1 122 ? -10.893 16.329 19.822 1.00 38.97 122 ASN A C 1
ATOM 936 O O . ASN A 1 122 ? -11.053 16.048 18.635 1.00 38.97 122 ASN A O 1
ATOM 940 N N . GLY A 1 123 ? -11.698 15.882 20.787 1.00 30.27 123 GLY A N 1
ATOM 941 C CA . GLY A 1 123 ? -12.916 15.117 20.524 1.00 30.27 123 GLY A CA 1
ATOM 942 C C . GLY A 1 123 ? -13.567 14.497 2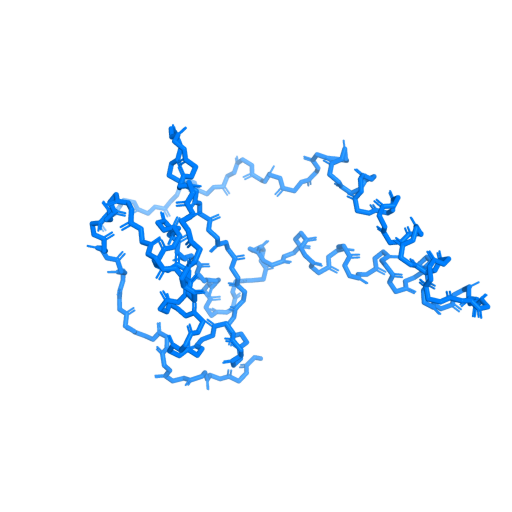1.758 1.00 30.27 123 GLY A C 1
ATOM 943 O O . GLY A 1 123 ? -14.141 13.423 21.641 1.00 30.27 123 GLY A O 1
ATOM 944 N N . ALA A 1 124 ? -13.447 15.134 22.927 1.00 33.12 124 ALA A N 1
ATOM 945 C CA . ALA A 1 124 ? -14.357 14.907 24.042 1.00 33.12 124 ALA A CA 1
ATOM 946 C C . ALA A 1 124 ? -15.428 16.004 23.990 1.00 33.12 124 ALA A C 1
ATOM 948 O O . ALA A 1 124 ? -15.137 17.167 24.268 1.00 33.12 124 ALA A O 1
ATOM 949 N N . ASN A 1 125 ? -16.623 15.623 23.551 1.00 35.72 125 ASN A N 1
ATOM 950 C CA . ASN A 1 125 ? -17.912 16.149 23.993 1.00 35.72 125 ASN A CA 1
ATOM 951 C C . ASN A 1 125 ? -18.985 15.130 23.619 1.00 35.72 125 ASN A C 1
ATOM 953 O O . ASN A 1 125 ? -18.972 14.688 22.447 1.00 35.72 125 ASN A O 1
#

Foldseek 3Di:
DDDPVLPPPDFPPPPQDQWAADPNDTDHQDPDDQAEDEDEPPPVCSDPVNVVVCSNSSHHYDYDDVVDCLSCVLVVVLVVCCCVPQPPPDDDPDPVVSVVVNVVSVVVSVVVPPNDDPDDPDDDD

Sequence (125 aa):
MRDCGLCDVGSNDARVGQSGVVEGREVETAKGAELILHSDRGSQYCSQGYRALVAQFGLRVSMSRRGDCYDNAPMESFWGSLKHELVHHRRYRTRTEAEASIRVLAARSADRGGFLNPASPNGAN

Solvent-accessible surface area (backbone atoms only — not comparable to full-atom values): 8148 Å² total; per-residue (Å²): 135,77,82,72,86,68,72,83,68,68,84,82,84,66,74,73,56,82,76,34,75,58,96,88,41,86,52,86,56,78,85,88,62,93,47,69,48,76,43,66,68,47,70,70,64,59,29,68,69,46,49,53,51,42,48,46,56,45,39,46,78,45,63,54,58,92,90,46,59,73,78,47,42,58,59,53,50,50,53,49,52,46,41,57,66,55,57,76,72,50,84,68,94,45,70,67,59,46,52,52,52,49,52,54,51,53,52,56,59,63,72,57,67,83,69,78,75,95,74,83,94,79,84,90,128

pLDDT: mean 71.06, std 20.45, range [30.27, 97.38]

Mean predicted aligned error: 12.81 Å